Protein AF-A0A6P1R8U4-F1 (afdb_monomer_lite)

Foldseek 3Di:
DDDDDDDPDPVPDDPVRVVVVVVVVVVVVVVVVVVVVVVVVVVVVVVLVDQQALVNAPQFHALQSVCCRPVNPPCSVVSVVCVVVVVVVPQFDQDPVSRGGGSVSNVVSVCQVVCVPVDVPDDDPDPDDDPDDPDDDDDDDDDDDDD

Secondary structure (DSSP, 8-state):
---------GGGS-HHHHHHHHHHHHHHHHHHHHHHHHHHHHHHHGGGTS---TTSS-SEE-HHHHHHHHH-TT-HHHHHHHHHHHHHTTPPPPPTTTSSEEHHHHHHHHHHHTT-S-------------TT-----PPP-PPPP--

Radius of gyration: 35.76 Å; chains: 1; bounding box: 57×84×120 Å

Structure (mmCIF, N/CA/C/O backbone):
data_AF-A0A6P1R8U4-F1
#
_entry.id   AF-A0A6P1R8U4-F1
#
loop_
_atom_site.group_PDB
_atom_site.id
_atom_site.type_symbol
_atom_site.label_atom_id
_atom_site.label_alt_id
_atom_site.label_comp_id
_atom_site.label_asym_id
_atom_site.label_entity_id
_atom_site.label_seq_id
_atom_site.pdbx_PDB_ins_code
_atom_site.Cartn_x
_atom_site.Cartn_y
_atom_site.Cartn_z
_atom_site.occupancy
_atom_site.B_iso_or_equiv
_atom_site.auth_seq_id
_atom_site.auth_comp_id
_atom_site.auth_asym_id
_atom_site.auth_atom_id
_atom_site.pdbx_PDB_model_num
ATOM 1 N N . MET A 1 1 ? 11.256 -58.533 -46.962 1.00 44.84 1 MET A N 1
ATOM 2 C CA . MET A 1 1 ? 12.645 -58.295 -46.517 1.00 44.84 1 MET A CA 1
ATOM 3 C C . MET A 1 1 ? 12.842 -56.790 -46.475 1.00 44.84 1 MET A C 1
ATOM 5 O O . MET A 1 1 ? 12.799 -56.164 -47.521 1.00 44.84 1 MET A O 1
ATOM 9 N N . ILE A 1 2 ? 12.877 -56.201 -45.279 1.00 42.97 2 ILE A N 1
ATOM 10 C CA . ILE A 1 2 ? 12.911 -54.744 -45.089 1.00 42.97 2 ILE A CA 1
ATOM 11 C C . ILE A 1 2 ? 14.386 -54.355 -44.968 1.00 42.97 2 ILE A C 1
ATOM 13 O O . ILE A 1 2 ? 15.032 -54.701 -43.979 1.00 42.97 2 ILE A O 1
ATOM 17 N N . SER A 1 3 ? 14.931 -53.711 -45.997 1.00 45.19 3 SER A N 1
ATOM 18 C CA . SER A 1 3 ? 16.323 -53.258 -46.034 1.00 45.19 3 SER A CA 1
ATOM 19 C C . SER A 1 3 ? 16.519 -52.134 -45.021 1.00 45.19 3 SER A C 1
ATOM 21 O O . SER A 1 3 ? 16.057 -51.012 -45.215 1.00 45.19 3 SER A O 1
ATOM 23 N N . LYS A 1 4 ? 17.175 -52.452 -43.906 1.00 49.31 4 LYS A N 1
ATOM 24 C CA . LYS A 1 4 ? 17.553 -51.494 -42.869 1.00 49.31 4 LYS A CA 1
ATOM 25 C C . LYS A 1 4 ? 18.735 -50.679 -43.400 1.00 49.31 4 LYS A C 1
ATOM 27 O O . LYS A 1 4 ? 19.813 -51.230 -43.597 1.00 49.31 4 LYS A O 1
ATOM 32 N N . THR A 1 5 ? 18.524 -49.397 -43.685 1.00 55.75 5 THR A N 1
ATOM 33 C CA . THR A 1 5 ? 19.600 -48.454 -44.027 1.00 55.75 5 THR A CA 1
ATOM 34 C C . THR A 1 5 ? 20.641 -48.436 -42.901 1.00 55.75 5 THR A C 1
ATOM 36 O O . THR A 1 5 ? 20.240 -48.304 -41.738 1.00 55.75 5 THR A O 1
ATOM 39 N N . PRO A 1 6 ? 21.946 -48.588 -43.193 1.00 50.97 6 PRO A N 1
ATOM 40 C CA . PRO A 1 6 ? 22.973 -48.539 -42.163 1.00 50.97 6 PRO A CA 1
ATOM 41 C C . PRO A 1 6 ? 23.067 -47.116 -41.607 1.00 50.97 6 PRO A C 1
ATOM 43 O O . PRO A 1 6 ? 23.072 -46.140 -42.354 1.00 50.97 6 PRO A O 1
ATOM 46 N N . ALA A 1 7 ? 23.096 -47.011 -40.280 1.00 55.97 7 ALA A N 1
ATOM 47 C CA . ALA A 1 7 ? 23.328 -45.757 -39.587 1.00 55.97 7 ALA A CA 1
ATOM 48 C C . ALA A 1 7 ? 24.733 -45.252 -39.943 1.00 55.97 7 ALA A C 1
ATOM 50 O O . ALA A 1 7 ? 25.722 -45.904 -39.616 1.00 55.97 7 ALA A O 1
ATOM 51 N N . THR A 1 8 ? 24.794 -44.119 -40.642 1.00 59.16 8 THR A N 1
ATOM 52 C CA . THR A 1 8 ? 26.021 -43.369 -40.919 1.00 59.16 8 THR A CA 1
ATOM 53 C C . THR A 1 8 ? 26.749 -43.078 -39.608 1.00 59.16 8 THR A C 1
ATOM 55 O O . THR A 1 8 ? 26.204 -42.413 -38.724 1.00 59.16 8 THR A O 1
ATOM 58 N N . ASP A 1 9 ? 27.964 -43.610 -39.498 1.00 56.28 9 ASP A N 1
ATOM 59 C CA . ASP A 1 9 ? 28.903 -43.392 -38.401 1.00 56.28 9 ASP A CA 1
ATOM 60 C C . ASP A 1 9 ? 29.174 -41.878 -38.237 1.00 56.28 9 ASP A C 1
ATOM 62 O O . ASP A 1 9 ? 29.487 -41.208 -39.227 1.00 56.28 9 ASP A O 1
ATOM 66 N N . PRO A 1 10 ? 29.018 -41.281 -37.037 1.00 56.16 10 PRO A N 1
ATOM 67 C CA . PRO A 1 10 ? 29.222 -39.844 -36.824 1.00 56.16 10 PRO A CA 1
ATOM 68 C C . PRO A 1 10 ? 30.640 -39.339 -37.145 1.00 56.16 10 PRO A C 1
ATOM 70 O O . PRO A 1 10 ? 30.822 -38.123 -37.234 1.00 56.16 10 PRO A O 1
ATOM 73 N N . SER A 1 11 ? 31.619 -40.230 -37.332 1.00 55.91 11 SER A N 1
ATOM 74 C CA . SER A 1 11 ? 33.016 -39.885 -37.626 1.00 55.91 11 SER A CA 1
ATOM 75 C C . SER A 1 11 ? 33.339 -39.597 -39.100 1.00 55.91 11 SER A C 1
ATOM 77 O O . SER A 1 11 ? 34.429 -39.095 -39.359 1.00 55.91 11 SER A O 1
ATOM 79 N N . ASP A 1 12 ? 32.417 -39.833 -40.042 1.00 56.44 12 ASP A N 1
ATOM 80 C CA . ASP A 1 12 ? 32.642 -39.606 -41.489 1.00 56.44 12 ASP A CA 1
ATOM 81 C C . ASP A 1 12 ? 31.970 -38.320 -42.021 1.00 56.44 12 ASP A C 1
ATOM 83 O O . ASP A 1 12 ? 31.876 -38.076 -43.223 1.00 56.44 12 ASP A O 1
ATOM 87 N N . ARG A 1 13 ? 31.456 -37.468 -41.119 1.00 59.56 13 ARG A N 1
ATOM 88 C CA . ARG A 1 13 ? 30.875 -36.170 -41.497 1.00 59.56 13 ARG A CA 1
ATOM 89 C C . ARG A 1 13 ? 31.980 -35.185 -41.839 1.00 59.56 13 ARG A C 1
ATOM 91 O O . ARG A 1 13 ? 32.833 -34.907 -40.996 1.00 59.56 13 ARG A O 1
ATOM 98 N N . SER A 1 14 ? 31.912 -34.624 -43.044 1.00 66.50 14 SER A N 1
ATOM 99 C CA . SER A 1 14 ? 32.821 -33.574 -43.507 1.00 66.50 14 SER A CA 1
ATOM 100 C C . SER A 1 14 ? 32.886 -32.428 -42.480 1.00 66.50 14 SER A C 1
ATOM 102 O O . SER A 1 14 ? 31.852 -32.096 -41.886 1.00 66.50 14 SER A O 1
ATOM 104 N N . PRO A 1 15 ? 34.053 -31.789 -42.263 1.00 63.66 15 PRO A N 1
ATOM 105 C CA . PRO A 1 15 ? 34.196 -30.669 -41.327 1.00 63.66 15 PRO A CA 1
A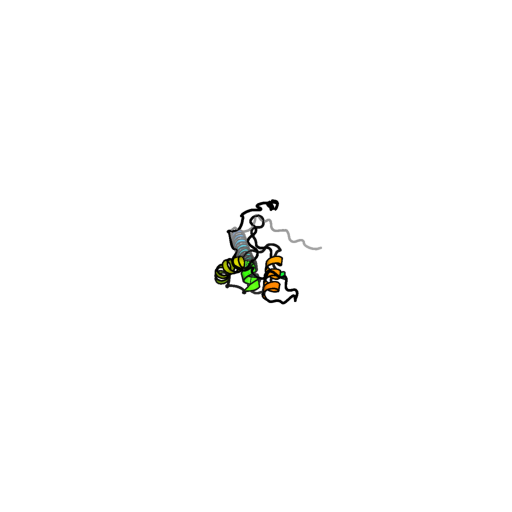TOM 106 C C . PRO A 1 15 ? 33.147 -29.568 -41.540 1.00 63.66 15 PRO A C 1
ATOM 108 O O . PRO A 1 15 ? 32.660 -28.977 -40.578 1.00 63.66 15 PRO A O 1
ATOM 111 N N . GLU A 1 16 ? 32.731 -29.357 -42.793 1.00 65.56 16 GLU A N 1
ATOM 112 C CA . GLU A 1 16 ? 31.682 -28.401 -43.159 1.00 65.56 16 GLU A CA 1
ATOM 113 C C . GLU A 1 16 ? 30.297 -28.776 -42.605 1.00 65.56 16 GLU A C 1
ATOM 115 O O . GLU A 1 16 ? 29.536 -27.899 -42.195 1.00 65.56 16 GLU A O 1
ATOM 120 N N . GLU A 1 17 ? 29.964 -30.066 -42.533 1.00 65.19 17 GLU A N 1
ATOM 121 C CA . GLU A 1 17 ? 28.681 -30.536 -41.998 1.00 65.19 17 GLU A CA 1
ATOM 122 C C . GLU A 1 17 ? 28.638 -30.454 -40.469 1.00 65.19 17 GLU A C 1
ATOM 124 O O . GLU A 1 17 ? 27.597 -30.127 -39.891 1.00 65.19 17 GLU A O 1
ATOM 129 N N . GLN A 1 18 ? 29.770 -30.697 -39.802 1.00 61.59 18 GLN A N 1
ATOM 130 C CA . GLN A 1 18 ? 29.898 -30.511 -38.352 1.00 61.59 18 GLN A CA 1
ATOM 131 C C . GLN A 1 18 ? 29.810 -29.027 -37.981 1.00 61.59 18 GLN A C 1
ATOM 133 O O . GLN A 1 18 ? 29.099 -28.665 -37.040 1.00 61.59 18 GLN A O 1
ATOM 138 N N . GLU A 1 19 ? 30.447 -28.153 -38.765 1.00 70.44 19 GLU A N 1
ATOM 139 C CA . GLU A 1 19 ? 30.367 -26.706 -38.576 1.00 70.44 19 GLU A CA 1
ATOM 140 C C . GLU A 1 19 ? 28.953 -26.164 -38.857 1.00 70.44 19 GLU A C 1
ATOM 142 O O . GLU A 1 19 ? 28.461 -25.296 -38.128 1.00 70.44 19 GLU A O 1
ATOM 147 N N . ALA A 1 20 ? 28.256 -26.698 -39.866 1.00 72.31 20 ALA A N 1
ATOM 148 C CA . ALA A 1 20 ? 26.863 -26.353 -40.150 1.00 72.31 20 ALA A CA 1
ATOM 149 C C . ALA A 1 20 ? 25.915 -26.778 -39.015 1.00 72.31 20 ALA A C 1
ATOM 151 O O . ALA A 1 20 ? 25.021 -26.012 -38.634 1.00 72.31 20 ALA A O 1
ATOM 152 N N . LEU A 1 21 ? 26.130 -27.961 -38.431 1.00 69.06 21 LEU A N 1
ATOM 153 C CA . LEU A 1 21 ? 25.341 -28.451 -37.302 1.00 69.06 21 LEU A CA 1
ATOM 154 C C . LEU A 1 21 ? 25.565 -27.591 -36.049 1.00 69.06 21 LEU A C 1
ATOM 156 O O . LEU A 1 21 ? 24.601 -27.185 -35.400 1.00 69.06 21 LEU A O 1
ATOM 160 N N . ASP A 1 22 ? 26.817 -27.248 -35.750 1.00 69.44 22 ASP A N 1
ATOM 161 C CA . ASP A 1 22 ? 27.176 -26.426 -34.592 1.00 69.44 22 ASP A CA 1
ATOM 162 C C . ASP A 1 22 ? 26.648 -24.982 -34.718 1.00 69.44 22 ASP A C 1
ATOM 164 O O . ASP A 1 22 ? 26.109 -24.410 -33.763 1.00 69.44 22 ASP A O 1
ATOM 168 N N . LYS A 1 23 ? 26.686 -24.410 -35.931 1.00 72.25 23 LYS A N 1
ATOM 169 C CA . LYS A 1 23 ? 26.039 -23.121 -36.243 1.00 72.25 23 LYS A CA 1
ATOM 170 C C . LYS A 1 23 ? 24.518 -23.194 -36.097 1.00 72.25 23 LYS A C 1
ATOM 172 O O . LYS A 1 23 ? 23.911 -22.261 -35.566 1.00 72.25 23 LYS A O 1
ATOM 177 N N . SER A 1 24 ? 23.894 -24.292 -36.526 1.00 72.62 24 SER A N 1
ATOM 178 C CA . SER A 1 24 ? 22.450 -24.507 -36.379 1.00 72.62 24 SER A CA 1
ATOM 179 C C . SER A 1 24 ? 22.035 -24.612 -34.907 1.00 72.62 24 SER A C 1
ATOM 181 O O . SER A 1 24 ? 21.064 -23.970 -34.503 1.00 72.62 24 SER A O 1
ATOM 183 N N . ILE A 1 25 ? 22.802 -25.341 -34.087 1.00 72.31 25 ILE A N 1
ATOM 184 C CA . ILE A 1 25 ? 22.574 -25.470 -32.638 1.00 72.31 25 ILE A CA 1
ATOM 185 C C . ILE A 1 25 ? 22.749 -24.117 -31.933 1.00 72.31 25 ILE A C 1
ATOM 187 O O . ILE A 1 25 ? 21.923 -23.738 -31.098 1.00 72.31 25 ILE A O 1
ATOM 191 N N . ARG A 1 26 ? 23.774 -23.330 -32.287 1.00 69.88 26 ARG A N 1
ATOM 192 C CA . ARG A 1 26 ? 23.949 -21.974 -31.735 1.00 69.88 26 ARG A CA 1
ATOM 193 C C . ARG A 1 26 ? 22.791 -21.044 -32.102 1.00 69.88 26 ARG A C 1
ATOM 195 O O . ARG A 1 26 ? 22.288 -20.319 -31.239 1.00 69.88 26 ARG A O 1
ATOM 202 N N . ASN A 1 27 ? 22.316 -21.098 -33.345 1.00 70.75 27 ASN A N 1
ATOM 203 C CA . ASN A 1 27 ? 21.195 -20.276 -33.805 1.00 70.75 27 ASN A CA 1
ATOM 204 C C . ASN A 1 27 ? 19.852 -20.682 -33.178 1.00 70.75 27 ASN A C 1
ATOM 206 O O . ASN A 1 27 ? 19.060 -19.798 -32.832 1.00 70.75 27 ASN A O 1
ATOM 210 N N . SER A 1 28 ? 19.587 -21.982 -33.001 1.00 64.56 28 SER A N 1
ATOM 211 C CA . SER A 1 28 ? 18.377 -22.451 -32.314 1.00 64.56 28 SER A CA 1
ATOM 212 C C . SER A 1 28 ? 18.396 -22.038 -30.844 1.00 64.56 28 SER A C 1
ATOM 214 O O . SER A 1 28 ? 17.437 -21.425 -30.381 1.00 64.56 28 SER A O 1
ATOM 216 N N . THR A 1 29 ? 19.521 -22.230 -30.151 1.00 69.00 29 THR A N 1
ATOM 217 C CA . THR A 1 29 ? 19.672 -21.879 -28.729 1.00 69.00 29 THR A CA 1
ATOM 218 C C . THR A 1 29 ? 19.528 -20.374 -28.489 1.00 69.00 29 THR A C 1
ATOM 220 O O . THR A 1 29 ? 18.878 -19.961 -27.531 1.00 69.00 29 THR A O 1
ATOM 223 N N . SER A 1 30 ? 20.063 -19.530 -29.380 1.00 65.81 30 SER A N 1
ATOM 224 C CA . SER A 1 30 ? 19.928 -18.068 -29.280 1.00 65.81 30 SER A CA 1
ATOM 225 C C . SER A 1 30 ? 18.481 -17.597 -29.494 1.00 65.81 30 SER A C 1
ATOM 227 O O . SER A 1 30 ? 17.991 -16.734 -28.758 1.00 65.81 30 SER A O 1
ATOM 229 N N . ARG A 1 31 ? 17.752 -18.203 -30.446 1.00 65.69 31 ARG A N 1
ATOM 230 C CA . ARG A 1 31 ? 16.316 -17.936 -30.658 1.00 65.69 31 ARG A CA 1
ATOM 231 C C . ARG A 1 31 ? 15.461 -18.427 -29.489 1.00 65.69 31 ARG A C 1
ATOM 233 O O . ARG A 1 31 ? 14.561 -17.702 -29.064 1.00 65.69 31 ARG A O 1
ATOM 240 N N . GLU A 1 32 ? 15.758 -19.608 -28.953 1.00 68.44 32 GLU A N 1
ATOM 241 C CA . GLU A 1 32 ? 15.093 -20.194 -27.783 1.00 68.44 32 GLU A CA 1
ATOM 242 C C . GLU A 1 32 ? 15.297 -19.310 -26.544 1.00 68.44 32 GLU A C 1
ATOM 244 O O . GLU A 1 32 ? 14.327 -18.894 -25.910 1.00 68.44 32 GLU A O 1
ATOM 249 N N . GLN A 1 33 ? 16.545 -18.916 -26.257 1.00 65.25 33 GLN A N 1
ATOM 250 C CA . GLN A 1 33 ? 16.879 -18.006 -25.158 1.00 65.25 33 GLN A CA 1
ATOM 251 C C . GLN A 1 33 ? 16.223 -16.634 -25.331 1.00 65.25 33 GLN A C 1
ATOM 253 O O . GLN A 1 33 ? 15.703 -16.077 -24.366 1.00 65.25 33 GLN A O 1
ATOM 258 N N . ALA A 1 34 ? 16.196 -16.071 -26.543 1.00 64.62 34 ALA A N 1
ATOM 259 C CA . ALA A 1 34 ? 15.508 -14.806 -26.797 1.00 64.62 34 ALA A CA 1
ATOM 260 C C . ALA A 1 34 ? 13.990 -14.920 -26.567 1.00 64.62 34 ALA A C 1
ATOM 262 O O . ALA A 1 34 ? 13.384 -14.007 -26.001 1.00 64.62 34 ALA A O 1
ATOM 263 N N . LYS A 1 35 ? 13.376 -16.046 -26.952 1.00 68.06 35 LYS A N 1
ATOM 264 C CA . LYS A 1 35 ? 11.952 -16.328 -26.720 1.00 68.06 35 LYS A CA 1
ATOM 265 C C . LYS A 1 35 ? 11.651 -16.504 -25.228 1.00 68.06 35 LYS A C 1
ATOM 267 O O . LYS A 1 35 ? 10.706 -15.896 -24.733 1.00 68.06 35 LYS A O 1
ATOM 272 N N . GLN A 1 36 ? 12.497 -17.233 -24.500 1.00 61.97 36 GLN A N 1
ATOM 273 C CA . GLN A 1 36 ? 12.404 -17.382 -23.043 1.00 61.97 36 GLN A CA 1
ATOM 274 C C . GLN A 1 36 ? 12.565 -16.037 -22.315 1.00 61.97 36 GLN A C 1
ATOM 276 O O . GLN A 1 36 ? 11.796 -15.731 -21.408 1.00 61.97 36 GLN A O 1
ATOM 281 N N . ARG A 1 37 ? 13.489 -15.170 -22.757 1.00 61.41 37 ARG A N 1
ATOM 282 C CA . ARG A 1 37 ? 13.653 -13.812 -22.201 1.00 61.41 37 ARG A CA 1
ATOM 283 C C . ARG A 1 37 ? 12.429 -12.922 -22.426 1.00 61.41 37 ARG A C 1
ATOM 285 O O . ARG A 1 37 ? 12.112 -12.119 -21.554 1.00 61.41 37 ARG A O 1
ATOM 292 N N . ARG A 1 38 ? 11.738 -13.059 -23.563 1.00 60.03 38 ARG A N 1
ATOM 293 C CA . ARG A 1 38 ? 10.483 -12.332 -23.831 1.00 60.03 38 ARG A CA 1
ATOM 294 C C . ARG A 1 38 ? 9.342 -12.820 -22.937 1.00 60.03 38 ARG A C 1
ATOM 296 O O . ARG A 1 38 ? 8.681 -11.994 -22.322 1.00 60.03 38 ARG A O 1
ATOM 303 N N . LEU A 1 39 ? 9.193 -14.136 -22.776 1.00 59.78 39 LEU A N 1
ATOM 304 C CA . LEU A 1 39 ? 8.179 -14.737 -21.898 1.00 59.78 39 LEU A CA 1
ATOM 305 C C . LEU A 1 39 ? 8.378 -14.357 -20.417 1.00 59.78 39 LEU A C 1
ATOM 307 O O . LEU A 1 39 ? 7.416 -14.043 -19.717 1.00 59.78 39 LEU A O 1
ATOM 311 N N . ASN A 1 40 ? 9.629 -14.309 -19.953 1.00 58.69 40 ASN A N 1
ATOM 312 C CA . ASN A 1 40 ? 9.951 -13.926 -18.574 1.00 58.69 40 ASN A CA 1
ATOM 313 C C . ASN A 1 40 ? 9.848 -12.404 -18.337 1.00 58.69 40 ASN A C 1
ATOM 315 O O . ASN A 1 40 ? 9.647 -11.964 -17.208 1.00 58.69 40 ASN A O 1
ATOM 319 N N . GLY A 1 41 ? 9.985 -11.587 -19.388 1.00 55.16 41 GLY A N 1
ATOM 320 C CA . GLY A 1 41 ? 9.810 -10.132 -19.321 1.00 55.16 41 GLY A CA 1
ATOM 321 C C . GLY A 1 41 ? 8.342 -9.691 -19.283 1.00 55.16 41 GLY A C 1
ATOM 322 O O . GLY A 1 41 ? 8.032 -8.655 -18.689 1.00 55.16 41 GLY A O 1
ATOM 323 N N . ASP A 1 42 ? 7.438 -10.485 -19.863 1.00 52.06 42 ASP A N 1
ATOM 324 C CA . ASP A 1 42 ? 5.997 -10.207 -19.857 1.00 52.06 42 ASP A CA 1
ATOM 325 C C . ASP A 1 42 ? 5.354 -10.452 -18.491 1.00 52.06 42 ASP A C 1
ATOM 327 O O . ASP A 1 42 ? 4.426 -9.747 -18.122 1.00 52.06 42 ASP A O 1
ATOM 331 N N . THR A 1 43 ? 5.881 -11.353 -17.663 1.00 56.03 43 THR A N 1
ATOM 332 C CA . THR A 1 43 ? 5.246 -11.714 -16.381 1.00 56.03 43 THR A CA 1
ATOM 333 C C . THR A 1 43 ? 5.220 -10.577 -15.354 1.00 56.03 43 THR A C 1
ATOM 335 O O . THR A 1 43 ? 4.385 -10.598 -14.451 1.00 56.03 43 THR A O 1
ATOM 338 N N . ILE A 1 44 ? 6.104 -9.581 -15.478 1.00 53.53 44 ILE A N 1
ATOM 339 C CA . ILE A 1 44 ? 6.093 -8.377 -14.631 1.00 53.53 44 ILE A CA 1
ATOM 340 C C . ILE A 1 44 ? 5.227 -7.276 -15.259 1.00 53.53 44 ILE A C 1
ATOM 342 O O . ILE A 1 44 ? 4.477 -6.615 -14.548 1.00 53.53 44 ILE A O 1
ATOM 346 N N . LYS A 1 45 ? 5.264 -7.101 -16.589 1.00 53.56 45 LYS A N 1
ATOM 347 C CA . LYS A 1 45 ? 4.463 -6.079 -17.288 1.00 53.56 45 LYS A CA 1
ATOM 348 C C . LYS A 1 45 ? 2.975 -6.428 -17.378 1.00 53.56 45 LYS A C 1
ATOM 350 O O . LYS A 1 45 ? 2.148 -5.537 -17.203 1.00 53.56 45 LYS A O 1
ATOM 355 N N . ASP A 1 46 ? 2.619 -7.695 -17.579 1.00 53.47 46 ASP A N 1
ATOM 356 C CA . ASP A 1 46 ? 1.217 -8.133 -17.654 1.00 53.47 46 ASP A CA 1
ATOM 357 C C . ASP A 1 46 ? 0.521 -8.116 -16.285 1.00 53.47 46 ASP A C 1
ATOM 359 O O . ASP A 1 46 ? -0.691 -7.904 -16.220 1.00 53.47 46 ASP A O 1
ATOM 363 N N . ARG A 1 47 ? 1.268 -8.226 -15.172 1.00 55.00 47 ARG A N 1
ATOM 364 C CA . ARG A 1 47 ? 0.712 -7.993 -13.823 1.00 55.00 47 ARG A CA 1
ATOM 365 C C . ARG A 1 47 ? 0.170 -6.578 -13.649 1.00 55.00 47 ARG A C 1
ATOM 367 O O . ARG A 1 47 ? -0.796 -6.403 -12.926 1.00 55.00 47 ARG A O 1
ATOM 374 N N . HIS A 1 48 ? 0.749 -5.589 -14.329 1.00 53.66 48 HIS A N 1
ATOM 375 C CA . HIS A 1 48 ? 0.243 -4.213 -14.319 1.00 53.66 48 HIS A CA 1
ATOM 376 C C . HIS A 1 48 ? -0.897 -3.976 -15.321 1.00 53.66 48 HIS A C 1
ATOM 378 O O . HIS A 1 48 ? -1.533 -2.924 -15.276 1.00 53.66 48 HIS A O 1
ATOM 384 N N . ARG A 1 49 ? -1.152 -4.923 -16.237 1.00 59.94 49 ARG A N 1
ATOM 385 C CA . ARG A 1 49 ? -2.229 -4.835 -17.235 1.00 59.94 49 ARG A CA 1
ATOM 386 C C . ARG A 1 49 ? -3.568 -5.330 -16.688 1.00 59.94 49 ARG A C 1
ATOM 388 O O . ARG A 1 49 ? -4.614 -4.859 -17.130 1.00 59.94 49 ARG A O 1
ATOM 395 N N . ARG A 1 50 ? -3.542 -6.248 -15.719 1.00 66.69 50 ARG A N 1
ATOM 396 C CA . ARG A 1 50 ? -4.706 -6.585 -14.890 1.00 66.69 50 ARG A CA 1
ATOM 397 C C . ARG A 1 50 ? -4.785 -5.612 -13.719 1.00 66.69 50 ARG A C 1
ATOM 399 O O . ARG A 1 50 ? -3.783 -5.346 -13.067 1.00 66.69 50 ARG A O 1
ATOM 406 N N . GLN A 1 51 ? -5.974 -5.072 -13.469 1.00 69.94 51 GLN A N 1
ATOM 407 C CA . GLN A 1 51 ? -6.236 -4.319 -12.247 1.00 69.94 51 GLN A CA 1
ATOM 408 C C . GLN A 1 51 ? -6.018 -5.269 -11.067 1.00 69.94 51 GLN A C 1
ATOM 410 O O . GLN A 1 51 ? -6.727 -6.263 -10.945 1.00 69.94 51 GLN A O 1
ATOM 415 N N . VAL A 1 52 ? -4.991 -5.006 -10.261 1.00 83.88 52 VAL A N 1
ATOM 416 C CA . VAL A 1 52 ? -4.736 -5.750 -9.026 1.00 83.88 52 VAL A CA 1
ATOM 417 C C . VAL A 1 52 ? -5.680 -5.179 -7.982 1.00 83.88 52 VAL A C 1
ATOM 419 O O . VAL A 1 52 ? -5.657 -3.973 -7.755 1.00 83.88 52 VAL A O 1
ATOM 422 N N . THR A 1 53 ? -6.530 -6.000 -7.377 1.00 88.75 53 THR A N 1
ATOM 423 C CA . THR A 1 53 ? -7.370 -5.542 -6.264 1.00 88.75 53 THR A CA 1
ATOM 424 C C . THR A 1 53 ? -6.658 -5.782 -4.935 1.00 88.75 53 THR A C 1
ATOM 426 O O . THR A 1 53 ? -5.714 -6.567 -4.856 1.00 88.75 53 THR A O 1
ATOM 429 N N . LEU A 1 54 ? -7.111 -5.132 -3.858 1.00 88.62 54 LEU A N 1
ATOM 430 C CA . LEU A 1 54 ? -6.599 -5.410 -2.507 1.00 88.62 54 LEU A CA 1
ATOM 431 C C . LEU A 1 54 ? -6.789 -6.880 -2.088 1.00 88.62 54 LEU A C 1
ATOM 433 O O . LEU A 1 54 ? -6.086 -7.349 -1.199 1.00 88.62 54 LEU A O 1
ATOM 437 N N . GLU A 1 55 ? -7.742 -7.587 -2.693 1.00 88.50 55 GLU A N 1
ATOM 438 C CA . GLU A 1 55 ? -8.076 -8.984 -2.383 1.00 88.50 55 GLU A CA 1
ATOM 439 C C . GLU A 1 55 ? -7.077 -9.962 -3.011 1.00 88.50 55 GLU A C 1
ATOM 441 O O . GLU A 1 55 ? -6.834 -11.037 -2.468 1.00 88.50 55 GLU A O 1
ATOM 446 N N . ASP A 1 56 ? -6.457 -9.553 -4.121 1.00 90.00 56 ASP A N 1
ATOM 447 C CA . ASP A 1 56 ? -5.436 -10.322 -4.836 1.00 90.00 56 ASP A CA 1
ATOM 448 C C . ASP A 1 56 ? -4.041 -10.184 -4.202 1.00 90.00 56 ASP A C 1
ATOM 450 O O . ASP A 1 56 ? -3.094 -10.871 -4.595 1.00 90.00 56 ASP A O 1
ATOM 454 N N . LEU A 1 57 ? -3.886 -9.264 -3.246 1.00 91.25 57 LEU A N 1
ATOM 455 C CA . LEU A 1 57 ? -2.616 -9.006 -2.585 1.00 91.25 57 LEU A CA 1
ATOM 456 C C . LEU A 1 57 ? -2.303 -10.059 -1.511 1.00 91.25 57 LEU A C 1
ATOM 458 O O . LEU A 1 57 ? -3.202 -10.579 -0.847 1.00 91.25 57 LEU A O 1
ATOM 462 N N . PRO A 1 58 ? -1.009 -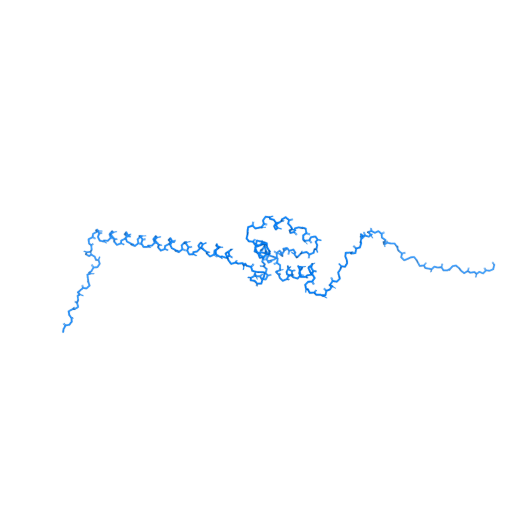10.336 -1.264 1.00 93.06 58 PRO A N 1
ATOM 463 C CA . PRO A 1 58 ? -0.608 -11.148 -0.125 1.00 93.06 58 PRO A CA 1
ATOM 464 C C . PRO A 1 58 ? -1.036 -10.497 1.199 1.00 93.06 58 PRO A C 1
ATOM 466 O O . PRO A 1 58 ? -1.262 -9.287 1.292 1.00 93.06 58 PRO A O 1
ATOM 469 N N . LEU A 1 59 ? -1.083 -11.309 2.260 1.00 94.06 59 LEU A N 1
ATOM 470 C CA . LEU A 1 59 ? -1.477 -10.866 3.602 1.00 94.06 59 LEU A CA 1
ATOM 471 C C . LEU A 1 59 ? -0.636 -9.679 4.104 1.00 94.06 59 LEU A C 1
ATOM 473 O O . LEU A 1 59 ? -1.163 -8.760 4.731 1.00 94.06 59 LEU A O 1
ATOM 477 N N . PHE A 1 60 ? 0.659 -9.703 3.787 1.00 94.44 60 PHE A N 1
ATOM 478 C CA . PHE A 1 60 ? 1.578 -8.586 3.953 1.00 94.44 60 PHE A CA 1
ATOM 479 C C . PHE A 1 60 ? 2.050 -8.149 2.575 1.00 94.44 60 PHE A C 1
ATOM 481 O O . PHE A 1 60 ? 2.802 -8.869 1.917 1.00 94.44 60 PHE A O 1
ATOM 488 N N . ALA A 1 61 ? 1.586 -6.984 2.139 1.00 93.56 61 ALA A N 1
ATOM 489 C CA . ALA A 1 61 ? 1.910 -6.442 0.830 1.00 93.56 61 ALA A CA 1
ATOM 490 C C . ALA A 1 61 ? 2.893 -5.274 0.941 1.00 93.56 61 ALA A C 1
ATOM 492 O O . ALA A 1 61 ? 2.920 -4.537 1.936 1.00 93.56 61 ALA A O 1
ATOM 493 N N . SER A 1 62 ? 3.716 -5.110 -0.097 1.00 92.38 62 SER A N 1
ATOM 494 C CA . SER A 1 62 ? 4.631 -3.976 -0.188 1.00 92.38 62 SER A CA 1
ATOM 495 C C . SER A 1 62 ? 3.856 -2.678 -0.433 1.00 92.38 62 SER A C 1
ATOM 497 O O . SER A 1 62 ? 2.740 -2.685 -0.956 1.00 92.38 62 SER A O 1
ATOM 499 N N . GLU A 1 63 ? 4.455 -1.532 -0.099 1.00 91.50 63 GLU A N 1
ATOM 500 C CA . GLU A 1 63 ? 3.821 -0.235 -0.375 1.00 91.50 63 GLU A CA 1
ATOM 501 C C . GLU A 1 63 ? 3.579 -0.010 -1.869 1.00 91.50 63 GLU A C 1
ATOM 503 O O . GLU A 1 63 ? 2.624 0.667 -2.245 1.00 91.50 63 GLU A O 1
ATOM 508 N N . MET A 1 64 ? 4.430 -0.590 -2.717 1.00 90.94 64 MET A N 1
ATOM 509 C CA . MET A 1 64 ? 4.267 -0.524 -4.161 1.00 90.94 64 MET A CA 1
ATOM 510 C C . MET A 1 64 ? 3.013 -1.282 -4.593 1.00 90.94 64 MET A C 1
ATOM 512 O O . MET A 1 64 ? 2.178 -0.707 -5.288 1.00 90.94 64 MET A O 1
ATOM 516 N N . ASP A 1 65 ? 2.828 -2.514 -4.124 1.00 91.69 65 ASP A N 1
ATOM 517 C CA . ASP A 1 65 ? 1.670 -3.331 -4.501 1.00 91.69 65 ASP A CA 1
ATOM 518 C C . ASP A 1 65 ? 0.357 -2.732 -3.979 1.00 91.69 65 ASP A C 1
ATOM 520 O O . ASP A 1 65 ? -0.628 -2.653 -4.712 1.00 91.69 65 ASP A O 1
ATOM 524 N N . ILE A 1 66 ? 0.365 -2.212 -2.747 1.00 92.25 66 ILE A N 1
ATOM 525 C CA . ILE A 1 66 ? -0.788 -1.509 -2.166 1.00 92.25 66 ILE A CA 1
ATOM 526 C C . ILE A 1 66 ? -1.117 -0.245 -2.966 1.00 92.25 66 ILE A C 1
ATOM 528 O O . ILE A 1 66 ? -2.288 0.017 -3.238 1.00 92.25 66 ILE A O 1
ATOM 532 N N . SER A 1 67 ? -0.104 0.522 -3.387 1.00 92.69 67 SER A N 1
ATOM 533 C CA . SER A 1 67 ? -0.324 1.718 -4.210 1.00 92.69 67 SER A CA 1
ATOM 534 C C . SER A 1 67 ? -0.957 1.379 -5.556 1.00 92.69 67 SER A C 1
ATOM 536 O O . SER A 1 67 ? -1.864 2.080 -5.999 1.00 92.69 67 SER A O 1
ATOM 538 N N . VAL A 1 68 ? -0.527 0.276 -6.176 1.00 91.81 68 VAL A N 1
ATOM 539 C CA . VAL A 1 68 ? -1.088 -0.201 -7.442 1.00 91.81 68 VAL A CA 1
ATOM 540 C C . VAL A 1 68 ? -2.531 -0.646 -7.242 1.00 91.81 68 VAL A C 1
ATOM 542 O O . VAL A 1 68 ? -3.373 -0.322 -8.075 1.00 91.81 68 VAL A O 1
ATOM 545 N N . ALA A 1 69 ? -2.830 -1.327 -6.136 1.00 91.50 69 ALA A N 1
ATOM 546 C CA . ALA A 1 69 ? -4.174 -1.814 -5.861 1.00 91.50 69 ALA A CA 1
ATOM 547 C C . ALA A 1 69 ? -5.181 -0.708 -5.510 1.00 91.50 69 ALA A C 1
ATOM 549 O O . ALA A 1 69 ? -6.356 -0.816 -5.849 1.00 91.50 69 ALA A O 1
ATOM 550 N N . LEU A 1 70 ? -4.736 0.359 -4.840 1.00 90.69 70 LEU A N 1
ATOM 551 C CA . LEU A 1 70 ? -5.604 1.467 -4.422 1.00 90.69 70 LEU A CA 1
ATOM 552 C C . LEU A 1 70 ? -5.722 2.576 -5.469 1.00 90.69 70 LEU A C 1
ATOM 554 O O . LEU A 1 70 ? -6.811 3.085 -5.714 1.00 90.69 70 LEU A O 1
ATOM 558 N N . MET A 1 71 ? -4.595 2.991 -6.047 1.00 89.81 71 MET A N 1
ATOM 559 C CA . MET A 1 71 ? -4.510 4.170 -6.918 1.00 89.81 71 MET A CA 1
ATOM 560 C C . MET A 1 71 ? -4.273 3.810 -8.387 1.00 89.81 71 MET A C 1
ATOM 562 O O . MET A 1 71 ? -4.326 4.683 -9.255 1.00 89.81 71 MET A O 1
ATOM 566 N N . GLY A 1 72 ? -3.993 2.540 -8.679 1.00 87.69 72 GLY A N 1
ATOM 567 C CA . GLY A 1 72 ? -3.599 2.083 -10.002 1.00 87.69 72 GLY A CA 1
ATOM 568 C C . GLY A 1 72 ? -2.090 2.192 -10.270 1.00 87.69 72 GLY A C 1
ATOM 569 O O . GLY A 1 72 ? -1.315 2.755 -9.486 1.00 87.69 72 GLY A O 1
ATOM 570 N N . PRO A 1 73 ? -1.633 1.632 -11.401 1.00 86.38 73 PRO A N 1
ATOM 571 C CA . PRO A 1 73 ? -0.221 1.611 -11.758 1.00 86.38 73 PRO A CA 1
ATOM 572 C C . PRO A 1 73 ? 0.339 3.023 -11.996 1.00 86.38 73 PRO A C 1
ATOM 574 O O . PRO A 1 73 ? -0.327 3.901 -12.539 1.00 86.38 73 PRO A O 1
ATOM 577 N N . GLY A 1 74 ? 1.602 3.238 -11.610 1.00 86.44 74 GLY A N 1
ATOM 578 C CA . GLY A 1 74 ? 2.327 4.496 -11.848 1.00 86.44 74 GLY A CA 1
ATOM 579 C C . GLY A 1 74 ? 2.086 5.609 -10.820 1.00 86.44 74 GLY A C 1
ATOM 580 O O . GLY A 1 74 ? 2.688 6.672 -10.936 1.00 86.44 74 GLY A O 1
ATOM 581 N N . ARG A 1 75 ? 1.265 5.370 -9.789 1.00 87.44 75 ARG A N 1
ATOM 582 C CA . ARG A 1 75 ? 0.925 6.354 -8.740 1.00 87.44 75 ARG A CA 1
ATOM 583 C C . ARG A 1 75 ? 1.692 6.175 -7.426 1.00 87.44 75 ARG A C 1
ATOM 585 O O . ARG A 1 75 ? 1.365 6.789 -6.417 1.00 87.44 75 ARG A O 1
ATOM 592 N N . TYR A 1 76 ? 2.756 5.374 -7.437 1.00 90.44 76 TYR A N 1
ATOM 593 C CA . TYR A 1 76 ? 3.533 5.064 -6.234 1.00 90.44 76 TYR A CA 1
ATOM 594 C C . TYR A 1 76 ? 4.171 6.297 -5.570 1.00 90.44 76 TYR A C 1
ATOM 596 O O . TYR A 1 76 ? 4.224 6.394 -4.346 1.00 90.44 76 TYR A O 1
ATOM 604 N N . THR A 1 77 ? 4.646 7.265 -6.354 1.00 92.62 77 THR A N 1
ATOM 605 C CA . THR A 1 77 ? 5.235 8.507 -5.823 1.00 92.62 77 THR A CA 1
ATOM 606 C C . THR A 1 77 ? 4.222 9.336 -5.040 1.00 92.62 77 THR A C 1
ATOM 608 O O . THR A 1 77 ? 4.546 9.863 -3.979 1.00 92.62 77 THR A O 1
ATOM 611 N N . GLU A 1 78 ? 2.991 9.403 -5.540 1.00 92.88 78 GLU A N 1
ATOM 612 C CA . GLU A 1 78 ? 1.871 10.086 -4.898 1.00 92.88 78 GLU A CA 1
ATOM 613 C C . GLU A 1 78 ? 1.468 9.364 -3.606 1.00 92.88 78 GLU A C 1
ATOM 615 O O . GLU A 1 78 ? 1.378 9.985 -2.545 1.00 92.88 78 GLU A O 1
ATOM 620 N N . TRP A 1 79 ? 1.366 8.032 -3.664 1.00 93.25 79 TRP A N 1
ATOM 621 C CA . TRP A 1 79 ? 1.111 7.186 -2.498 1.00 93.25 79 TRP A CA 1
ATOM 622 C C . TRP A 1 79 ? 2.113 7.436 -1.365 1.00 93.25 79 TRP A C 1
ATOM 624 O O . TRP A 1 79 ? 1.707 7.668 -0.227 1.00 93.25 79 TRP A O 1
ATOM 634 N N . ARG A 1 80 ? 3.419 7.496 -1.660 1.00 93.06 80 ARG A N 1
ATOM 635 C CA . ARG A 1 80 ? 4.454 7.770 -0.643 1.00 93.06 80 ARG A CA 1
ATOM 636 C C . ARG A 1 80 ? 4.292 9.121 0.057 1.00 93.06 80 ARG A C 1
ATOM 638 O O . ARG A 1 80 ? 4.695 9.241 1.210 1.00 93.06 80 ARG A O 1
ATOM 645 N N . GLY A 1 81 ? 3.729 10.125 -0.615 1.00 93.44 81 GLY A N 1
ATOM 646 C CA . GLY A 1 81 ? 3.427 11.422 -0.004 1.00 93.44 81 GLY A CA 1
ATOM 647 C C . GLY A 1 81 ? 2.186 11.384 0.894 1.00 93.44 81 GLY A C 1
ATOM 648 O O . GLY A 1 81 ? 2.137 12.064 1.918 1.00 93.44 81 GLY A O 1
ATOM 649 N N . ILE A 1 82 ? 1.201 10.560 0.535 1.00 92.38 82 ILE A N 1
ATOM 650 C CA . ILE A 1 82 ? -0.073 10.423 1.252 1.00 92.38 82 ILE A CA 1
ATOM 651 C C . ILE A 1 82 ? 0.074 9.536 2.497 1.00 92.38 82 ILE A C 1
ATOM 653 O O . ILE A 1 82 ? -0.513 9.829 3.540 1.00 92.38 82 ILE A O 1
ATOM 657 N N . VAL A 1 83 ? 0.879 8.475 2.417 1.00 93.31 83 VAL A N 1
ATOM 658 C CA . VAL A 1 83 ? 1.053 7.475 3.482 1.00 93.31 83 VAL A CA 1
ATOM 659 C C . VAL A 1 83 ? 1.349 8.087 4.859 1.00 93.31 83 VAL A C 1
ATOM 661 O O . VAL A 1 83 ? 0.624 7.754 5.795 1.00 93.31 83 VAL A O 1
ATOM 664 N N . PRO A 1 84 ? 2.313 9.013 5.034 1.00 93.06 84 PRO A N 1
ATOM 665 C CA . PRO A 1 84 ? 2.575 9.612 6.344 1.00 93.06 84 PRO A CA 1
ATOM 666 C C . PRO A 1 84 ? 1.368 10.366 6.919 1.00 93.06 84 PRO A C 1
ATOM 668 O O . PRO A 1 84 ? 1.176 10.411 8.134 1.00 93.06 84 PRO A O 1
ATOM 671 N N . LEU A 1 85 ? 0.528 10.954 6.061 1.00 93.25 85 LEU A N 1
ATOM 672 C CA . LEU A 1 85 ? -0.701 11.628 6.484 1.00 93.25 85 LEU A CA 1
ATOM 673 C C . LEU A 1 85 ? -1.756 10.617 6.937 1.00 93.25 85 LEU A C 1
ATOM 675 O O . LEU A 1 85 ? -2.433 10.853 7.938 1.00 93.25 85 LEU A O 1
ATOM 679 N N . LEU A 1 86 ? -1.866 9.485 6.241 1.00 91.56 86 LEU A N 1
ATOM 680 C CA . LEU A 1 86 ? -2.750 8.388 6.629 1.00 91.56 86 LEU A CA 1
ATOM 681 C C . LEU A 1 86 ? -2.285 7.730 7.935 1.00 91.56 86 LEU A C 1
ATOM 683 O O . LEU A 1 86 ? -3.102 7.468 8.815 1.00 91.56 86 LEU A O 1
ATOM 687 N N . GLU A 1 87 ? -0.981 7.526 8.129 1.00 92.31 87 GLU A N 1
ATOM 688 C CA . GLU A 1 87 ? -0.433 6.958 9.371 1.00 92.31 87 GLU A CA 1
ATOM 689 C C . GLU A 1 87 ? -0.770 7.815 10.592 1.00 92.31 87 GLU A C 1
ATOM 691 O O . GLU A 1 87 ? -1.120 7.281 11.645 1.00 92.31 87 GLU A O 1
ATOM 696 N N . ARG A 1 88 ? -0.764 9.146 10.443 1.00 91.19 88 ARG A N 1
ATOM 697 C CA . ARG A 1 88 ? -1.213 10.075 11.496 1.00 91.19 88 ARG A CA 1
ATOM 698 C C . ARG A 1 88 ? -2.697 9.929 11.835 1.00 91.19 88 ARG A C 1
ATOM 700 O O . ARG A 1 88 ? -3.090 10.268 12.945 1.00 91.19 88 ARG A O 1
ATOM 707 N N . ARG A 1 89 ? -3.505 9.419 10.906 1.00 87.56 89 ARG A N 1
ATOM 708 C CA . ARG A 1 89 ? -4.932 9.108 11.095 1.00 87.56 89 ARG A CA 1
ATOM 709 C C . ARG A 1 89 ? -5.175 7.676 11.586 1.00 87.56 89 ARG A C 1
ATOM 711 O O . ARG A 1 89 ? -6.320 7.277 11.771 1.00 87.56 89 ARG A O 1
ATOM 718 N N . GLY A 1 90 ? -4.117 6.896 11.820 1.00 89.50 90 GLY A N 1
ATOM 719 C CA . GLY A 1 90 ? -4.216 5.512 12.288 1.00 89.50 90 GLY A CA 1
ATOM 720 C C . GLY A 1 90 ? -4.186 4.461 11.177 1.00 89.50 90 GLY A C 1
ATOM 721 O O . GLY A 1 90 ? -4.691 3.357 11.380 1.00 89.50 90 GLY A O 1
ATOM 722 N N . PHE A 1 91 ? -3.615 4.787 10.016 1.00 92.50 91 PHE A N 1
ATOM 723 C CA . PHE A 1 91 ? -3.301 3.804 8.978 1.00 92.50 91 PHE A CA 1
ATOM 724 C C . PHE A 1 91 ? -2.221 2.817 9.461 1.00 92.50 91 PHE A C 1
ATOM 726 O O . PHE A 1 91 ? -1.278 3.238 10.142 1.00 92.50 91 PHE A O 1
ATOM 733 N N . PRO A 1 92 ? -2.330 1.513 9.139 1.00 92.06 92 PRO A N 1
ATOM 734 C CA . PRO A 1 92 ? -1.387 0.495 9.602 1.00 92.06 92 PRO A CA 1
ATOM 735 C C . PRO A 1 92 ? 0.025 0.771 9.090 1.00 92.06 92 PRO A C 1
ATOM 737 O O . PRO A 1 92 ? 0.215 0.936 7.888 1.00 92.06 92 PRO A O 1
ATOM 740 N N . LYS A 1 93 ? 1.009 0.790 9.998 1.00 91.81 93 LYS A N 1
ATOM 741 C CA . LYS A 1 93 ? 2.440 0.968 9.693 1.00 91.81 93 LYS A CA 1
ATOM 742 C C . LYS A 1 93 ? 3.039 -0.269 9.016 1.00 91.81 93 LYS A C 1
ATOM 744 O O . LYS A 1 93 ? 2.436 -1.340 9.009 1.00 91.81 93 LYS A O 1
ATOM 749 N N . ILE A 1 94 ? 4.236 -0.106 8.454 1.00 92.50 94 ILE A N 1
ATOM 750 C CA . ILE A 1 94 ? 5.036 -1.224 7.939 1.00 92.50 94 ILE A CA 1
ATOM 751 C C . ILE A 1 94 ? 5.449 -2.118 9.109 1.00 92.50 94 ILE A C 1
ATOM 753 O O . ILE A 1 94 ? 5.973 -1.628 10.112 1.00 92.50 94 ILE A O 1
ATOM 757 N N . ASP A 1 95 ? 5.216 -3.419 8.967 1.00 90.88 95 ASP A N 1
ATOM 758 C CA . ASP A 1 95 ? 5.674 -4.418 9.921 1.00 90.88 95 ASP A CA 1
ATOM 759 C C . ASP A 1 95 ? 7.165 -4.718 9.697 1.00 90.88 95 ASP A C 1
ATOM 761 O O . ASP A 1 95 ? 7.585 -5.038 8.583 1.00 90.88 95 ASP A O 1
ATOM 765 N N . GLY A 1 96 ? 7.977 -4.597 10.749 1.00 89.19 96 GLY A N 1
ATOM 766 C CA . GLY A 1 96 ? 9.428 -4.786 10.664 1.00 89.19 96 GLY A CA 1
ATOM 767 C C . GLY A 1 96 ? 9.876 -6.244 10.518 1.00 89.19 96 GLY A C 1
ATOM 768 O O . GLY A 1 96 ? 10.997 -6.477 10.073 1.00 89.19 96 GLY A O 1
ATOM 769 N N . LEU A 1 97 ? 9.028 -7.214 10.873 1.00 91.06 97 LEU A N 1
ATOM 770 C CA . LEU A 1 97 ? 9.317 -8.645 10.731 1.00 91.06 97 LEU A CA 1
ATOM 771 C C . LEU A 1 97 ? 8.906 -9.151 9.348 1.00 91.06 97 LEU A C 1
ATOM 773 O O . LEU A 1 97 ? 9.643 -9.902 8.716 1.00 91.06 97 LEU A O 1
ATOM 777 N N . MET A 1 98 ? 7.737 -8.720 8.878 1.00 89.62 98 MET A N 1
ATOM 778 C CA . MET A 1 98 ? 7.157 -9.170 7.612 1.00 89.62 98 MET A CA 1
ATOM 779 C C . MET A 1 98 ? 7.565 -8.292 6.422 1.00 89.62 98 MET A C 1
ATOM 781 O O . MET A 1 98 ? 7.357 -8.683 5.276 1.00 89.62 98 MET A O 1
ATOM 785 N N . GLY A 1 99 ? 8.131 -7.105 6.669 1.00 87.25 99 GLY A N 1
ATOM 786 C CA . GLY A 1 99 ? 8.608 -6.190 5.626 1.00 87.25 99 GLY A CA 1
ATOM 787 C C . GLY A 1 99 ? 7.498 -5.578 4.764 1.00 87.25 99 GLY A C 1
ATOM 788 O O . GLY A 1 99 ? 7.775 -5.043 3.692 1.00 87.25 99 GLY A O 1
ATOM 789 N N . GLY A 1 100 ? 6.243 -5.655 5.212 1.00 92.56 100 GLY A N 1
ATOM 790 C CA . GLY A 1 100 ? 5.065 -5.214 4.470 1.00 92.56 100 GLY A CA 1
ATOM 791 C C . GLY A 1 100 ? 3.976 -4.675 5.390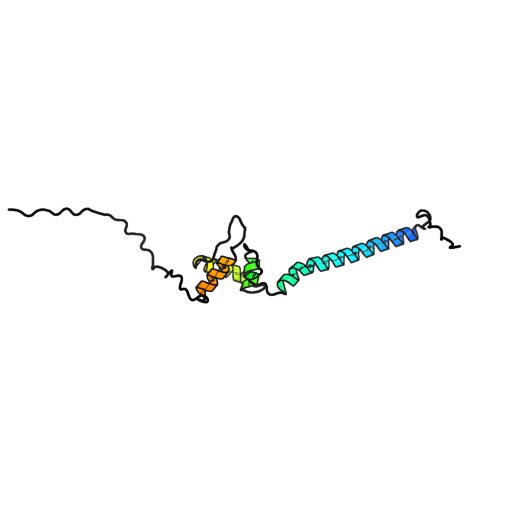 1.00 92.56 100 GLY A C 1
ATOM 792 O O . GLY A 1 100 ? 4.061 -4.781 6.615 1.00 92.56 100 GLY A O 1
ATOM 793 N N . ARG A 1 101 ? 2.941 -4.075 4.802 1.00 94.38 101 ARG A N 1
ATOM 794 C CA . ARG A 1 101 ? 1.758 -3.632 5.552 1.00 94.38 101 ARG A CA 1
ATOM 795 C C . ARG A 1 101 ? 0.704 -4.730 5.526 1.00 94.38 101 ARG A C 1
ATOM 797 O O . ARG A 1 101 ? 0.520 -5.400 4.513 1.00 94.38 101 ARG A O 1
ATOM 804 N N . TYR A 1 102 ? 0.003 -4.887 6.643 1.00 94.81 102 TYR A N 1
ATOM 805 C CA . TYR A 1 102 ? -1.066 -5.869 6.769 1.00 94.81 102 TYR A CA 1
ATOM 806 C C . TYR A 1 102 ? -2.290 -5.445 5.942 1.00 94.81 102 TYR A C 1
ATOM 808 O O . TYR A 1 102 ? -3.013 -4.511 6.305 1.00 94.81 102 TYR A O 1
ATOM 816 N N . THR A 1 103 ? -2.522 -6.130 4.825 1.00 94.44 103 THR A N 1
ATOM 817 C CA . THR A 1 103 ? -3.525 -5.767 3.810 1.00 94.44 103 THR A CA 1
ATOM 818 C C . THR A 1 103 ? -4.960 -5.715 4.357 1.00 94.44 103 THR A C 1
ATOM 820 O O . THR A 1 103 ? -5.668 -4.746 4.071 1.00 94.44 103 THR A O 1
ATOM 823 N N . PRO A 1 104 ? -5.412 -6.653 5.216 1.00 93.44 104 PRO A N 1
ATOM 824 C CA . PRO A 1 104 ? -6.759 -6.571 5.781 1.00 93.44 104 PRO A CA 1
ATOM 825 C C . PRO A 1 104 ? -6.979 -5.334 6.664 1.00 93.44 104 PRO A C 1
ATOM 827 O O . PRO A 1 104 ? -8.077 -4.782 6.675 1.00 93.44 104 PRO A O 1
ATOM 830 N N . ALA A 1 105 ? -5.947 -4.843 7.364 1.00 92.12 105 ALA A N 1
ATOM 831 C CA . ALA A 1 105 ? -6.061 -3.595 8.127 1.00 92.12 105 ALA A CA 1
ATOM 832 C C . ALA A 1 105 ? -6.137 -2.361 7.222 1.00 92.12 105 ALA A C 1
ATOM 834 O O . ALA A 1 105 ? -6.805 -1.393 7.578 1.00 92.12 105 ALA A O 1
ATOM 835 N N . VAL A 1 106 ? -5.482 -2.390 6.057 1.00 92.62 106 VAL A N 1
ATOM 836 C CA . VAL A 1 106 ? -5.592 -1.323 5.051 1.00 92.62 106 VAL A CA 1
ATOM 837 C C . VAL A 1 106 ? -7.034 -1.221 4.556 1.00 92.62 106 VAL A C 1
ATOM 839 O O . VAL A 1 106 ? -7.593 -0.127 4.544 1.00 92.62 106 VAL A O 1
ATOM 842 N N . ARG A 1 107 ? -7.660 -2.358 4.226 1.00 91.88 107 ARG A N 1
ATOM 843 C CA . ARG A 1 107 ? -9.078 -2.418 3.836 1.00 91.88 107 ARG A CA 1
ATOM 844 C C . ARG A 1 107 ? -9.984 -1.883 4.949 1.00 91.88 107 ARG A C 1
ATOM 846 O O . ARG A 1 107 ? -10.714 -0.924 4.731 1.00 91.88 107 ARG A O 1
ATOM 853 N N . ALA A 1 108 ? -9.838 -2.413 6.165 1.00 90.75 108 ALA A N 1
ATOM 854 C CA . ALA A 1 108 ? -10.641 -2.001 7.316 1.00 90.75 108 ALA A CA 1
ATOM 855 C C . ALA A 1 108 ? -10.495 -0.507 7.665 1.00 90.75 108 ALA A C 1
ATOM 857 O O . ALA A 1 108 ? -11.447 0.116 8.133 1.00 90.75 108 ALA A O 1
ATOM 858 N N . PHE A 1 109 ? -9.315 0.083 7.443 1.00 91.62 109 PHE A N 1
ATOM 859 C CA . PHE A 1 109 ? -9.104 1.519 7.620 1.00 91.62 109 PHE A CA 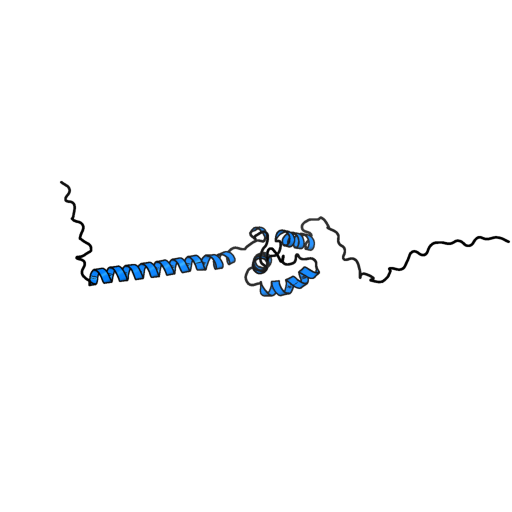1
ATOM 860 C C . PHE A 1 109 ? -9.984 2.332 6.666 1.00 91.62 109 PHE A C 1
ATOM 862 O O . PHE A 1 109 ? -10.687 3.234 7.117 1.00 91.62 109 PHE A O 1
ATOM 869 N N . PHE A 1 110 ? -9.981 2.003 5.372 1.00 90.56 110 PHE A N 1
ATOM 870 C CA . PHE A 1 110 ? -10.792 2.722 4.389 1.00 90.56 110 PHE A CA 1
ATOM 871 C C . PHE A 1 110 ? -12.285 2.449 4.558 1.00 90.56 110 PHE A C 1
ATOM 873 O O . PHE A 1 110 ? -13.077 3.384 4.467 1.00 90.56 110 PHE A O 1
ATOM 880 N N . ASP A 1 111 ? -12.671 1.220 4.895 1.00 89.31 111 ASP A N 1
ATOM 881 C CA . ASP A 1 111 ? -14.070 0.890 5.182 1.00 89.31 111 ASP A CA 1
ATOM 882 C C . ASP A 1 111 ? -14.618 1.724 6.353 1.00 89.31 111 ASP A C 1
ATOM 884 O O . ASP A 1 111 ? -15.772 2.160 6.319 1.00 89.31 111 ASP A O 1
ATOM 888 N N . ARG A 1 112 ? -13.775 1.994 7.364 1.00 87.31 112 ARG A N 1
ATOM 889 C CA . ARG A 1 112 ? -14.097 2.877 8.493 1.00 87.31 112 ARG A CA 1
ATOM 890 C C . ARG A 1 112 ? -14.144 4.350 8.090 1.00 87.31 112 ARG A C 1
ATOM 892 O O . ARG A 1 112 ? -15.076 5.037 8.494 1.00 87.31 112 ARG A O 1
ATOM 899 N N . GLU A 1 113 ? -13.165 4.838 7.327 1.00 86.75 113 GLU A N 1
ATOM 900 C CA . GLU A 1 113 ? -13.117 6.244 6.884 1.00 86.75 113 GLU A CA 1
ATOM 901 C C . GLU A 1 113 ? -14.303 6.606 5.975 1.00 86.75 113 GLU A C 1
ATOM 903 O O . GLU A 1 113 ? -14.840 7.707 6.080 1.00 86.75 113 GLU A O 1
ATOM 908 N N . TYR A 1 114 ? -14.732 5.686 5.105 1.00 85.44 114 TYR A N 1
ATOM 909 C CA . TYR A 1 114 ? -15.830 5.910 4.158 1.00 85.44 114 TYR A CA 1
ATOM 910 C C . TYR A 1 114 ? -17.195 5.405 4.648 1.00 85.44 114 TYR A C 1
ATOM 912 O O . TYR A 1 114 ? -18.189 5.555 3.941 1.00 85.44 114 TYR A O 1
ATOM 920 N N . GLY A 1 115 ? -17.269 4.826 5.851 1.00 74.62 115 GLY A N 1
ATOM 921 C CA . GLY A 1 115 ? -18.531 4.433 6.485 1.00 74.62 115 GLY A CA 1
ATOM 922 C C . GLY A 1 115 ? -19.312 3.337 5.749 1.00 74.62 115 GLY A C 1
ATOM 923 O O . GLY A 1 115 ? -20.529 3.254 5.904 1.00 74.62 115 GLY A O 1
ATOM 924 N N . ILE A 1 116 ? -18.638 2.499 4.951 1.00 68.56 116 ILE A N 1
ATOM 925 C CA . ILE A 1 116 ? -19.279 1.455 4.124 1.00 68.56 116 ILE A CA 1
ATOM 926 C C . ILE A 1 116 ? -19.851 0.329 4.998 1.00 68.56 116 ILE A C 1
ATOM 928 O O . ILE A 1 116 ? -20.871 -0.280 4.672 1.00 68.56 116 ILE A O 1
ATOM 932 N N . HIS A 1 117 ? -19.251 0.095 6.163 1.00 56.72 117 HIS A N 1
ATOM 933 C CA . HIS A 1 117 ? -19.835 -0.735 7.204 1.00 56.72 117 HIS A CA 1
ATOM 934 C C . HIS A 1 117 ? -20.396 0.188 8.281 1.00 56.72 117 HIS A C 1
ATOM 936 O O . HIS A 1 117 ? -19.635 0.764 9.051 1.00 56.72 117 HIS A O 1
ATOM 942 N N . GLY A 1 118 ? -21.724 0.339 8.317 1.00 51.38 118 GLY A N 1
ATOM 943 C CA . GLY A 1 118 ? -22.491 1.214 9.217 1.00 51.38 118 GLY A CA 1
ATOM 944 C C . GLY A 1 118 ? -22.379 0.917 10.720 1.00 51.38 118 GLY A C 1
ATOM 945 O O . GLY A 1 118 ? -23.333 1.127 11.461 1.00 51.38 118 GLY A O 1
ATOM 946 N N . GLN A 1 119 ? -21.233 0.439 11.192 1.00 50.16 119 GLN A N 1
ATOM 947 C CA . GLN A 1 119 ? -20.844 0.542 12.584 1.00 50.16 119 GLN A CA 1
ATOM 948 C C . GLN A 1 119 ? -19.841 1.678 12.711 1.00 50.16 119 GLN A C 1
ATOM 950 O O . GLN A 1 119 ? -18.666 1.552 12.371 1.00 50.16 119 GLN A O 1
ATOM 955 N N . SER A 1 120 ? -20.324 2.794 13.248 1.00 51.25 120 SER A N 1
ATOM 956 C CA . SER A 1 120 ? -19.484 3.807 13.862 1.00 51.25 120 SER A CA 1
ATOM 957 C C . SER A 1 120 ? -18.625 3.140 14.943 1.00 51.25 120 SER A C 1
ATOM 959 O O . SER A 1 120 ? -19.025 3.051 16.106 1.00 51.25 120 SER A O 1
ATOM 961 N N . SER A 1 121 ? -17.439 2.646 14.593 1.00 52.25 121 SER A N 1
ATOM 962 C CA . SER A 1 121 ? -16.437 2.300 15.592 1.00 52.25 121 SER A CA 1
ATOM 963 C C . SER A 1 121 ? -15.882 3.621 16.109 1.00 52.25 121 SER A C 1
ATOM 965 O O . SER A 1 121 ? -14.922 4.175 15.571 1.00 52.25 121 SER A O 1
ATOM 967 N N . GLY A 1 122 ? -16.587 4.164 17.099 1.00 52.78 122 GLY A N 1
ATOM 968 C CA . GLY A 1 122 ? -16.252 5.390 17.788 1.00 52.78 122 GLY A CA 1
ATOM 969 C C . GLY A 1 122 ? -14.810 5.367 18.274 1.00 52.78 122 GLY A C 1
ATOM 970 O O . GLY A 1 122 ? -14.452 4.666 19.214 1.00 52.78 122 GLY A O 1
ATOM 971 N N . ARG A 1 123 ? -14.002 6.219 17.662 1.00 46.44 123 ARG A N 1
ATOM 972 C CA . ARG A 1 123 ? -13.132 7.120 18.400 1.00 46.44 123 ARG A CA 1
ATOM 973 C C . ARG A 1 123 ? -13.384 8.491 17.808 1.00 46.44 123 ARG A C 1
ATOM 975 O O . ARG A 1 123 ? -12.800 8.856 16.794 1.00 46.44 123 ARG A O 1
ATOM 982 N N . ALA A 1 124 ? -14.303 9.226 18.431 1.00 45.44 124 ALA A N 1
ATOM 983 C CA . ALA A 1 124 ? -14.203 10.671 18.384 1.00 45.44 124 ALA A CA 1
ATOM 984 C C . ALA A 1 124 ? -12.751 11.004 18.751 1.00 45.44 124 ALA A C 1
ATOM 986 O O . ALA A 1 124 ? -12.233 10.469 19.734 1.00 45.44 124 ALA A O 1
ATOM 987 N N . VAL A 1 125 ? -12.078 11.785 17.909 1.00 53.34 125 VAL A N 1
ATOM 988 C CA . VAL A 1 125 ? -10.834 12.450 18.289 1.00 53.34 125 VAL A CA 1
ATOM 989 C C . VAL A 1 125 ? -11.145 13.173 19.594 1.00 53.34 125 VAL A C 1
ATOM 991 O O . VAL A 1 125 ? -11.928 14.123 19.595 1.00 53.34 125 VAL A O 1
ATOM 994 N N . ASP A 1 126 ? -10.630 12.648 20.706 1.00 49.56 126 ASP A N 1
ATOM 995 C CA . ASP A 1 126 ? -10.711 13.344 21.980 1.00 49.56 126 ASP A CA 1
ATOM 996 C C . ASP A 1 126 ? -9.960 14.668 21.816 1.00 49.56 126 ASP A C 1
ATOM 998 O O . ASP A 1 126 ? -8.953 14.747 21.101 1.00 49.56 126 ASP A O 1
ATOM 1002 N N . GLY A 1 127 ? -10.524 15.728 22.389 1.00 63.31 127 GLY A N 1
ATOM 1003 C CA . GLY A 1 127 ? -9.992 17.081 22.282 1.00 63.31 127 GLY A CA 1
ATOM 1004 C C . GLY A 1 127 ? -8.558 17.185 22.822 1.00 63.31 127 GLY A C 1
ATOM 1005 O O . GLY A 1 127 ? -8.025 16.227 23.376 1.00 63.31 127 GLY A O 1
ATOM 1006 N N . PRO A 1 128 ? -7.897 18.348 22.680 1.00 50.41 128 PRO A N 1
ATOM 1007 C CA . PRO A 1 128 ? -6.485 18.498 23.030 1.00 50.41 128 PRO A CA 1
ATOM 1008 C C . PRO A 1 128 ? -6.201 18.030 24.467 1.00 50.41 128 PRO A C 1
ATOM 1010 O O . PRO A 1 128 ? -6.716 18.598 25.434 1.00 50.41 128 PRO A O 1
ATOM 1013 N N . GLU A 1 129 ? -5.371 16.993 24.591 1.00 56.16 129 GLU A N 1
ATOM 1014 C CA . GLU A 1 129 ? -4.989 16.372 25.858 1.00 56.16 129 GLU A CA 1
ATOM 1015 C C . GLU A 1 129 ? -4.326 17.408 26.788 1.00 56.16 129 GLU A C 1
ATOM 1017 O O . GLU A 1 129 ? -3.248 17.942 26.510 1.00 56.16 129 GLU A O 1
ATOM 1022 N N . ARG A 1 130 ? -4.966 17.711 27.929 1.00 56.41 130 ARG A N 1
ATOM 1023 C CA . ARG A 1 130 ? -4.371 18.526 29.002 1.00 56.41 130 ARG A CA 1
ATOM 1024 C C . ARG A 1 130 ? -3.350 17.691 29.787 1.00 56.41 130 ARG A C 1
ATOM 1026 O O . ARG A 1 130 ? -3.693 17.039 30.770 1.00 56.41 130 ARG A O 1
ATOM 1033 N N . PHE A 1 131 ? -2.078 17.775 29.404 1.00 50.31 131 PHE A N 1
ATOM 1034 C CA . PHE A 1 131 ? -0.920 17.161 30.080 1.00 50.31 131 PHE A CA 1
ATOM 1035 C C . PHE A 1 131 ? -0.538 17.823 31.431 1.00 50.31 131 PHE A C 1
ATOM 1037 O O . PHE A 1 131 ? 0.612 18.208 31.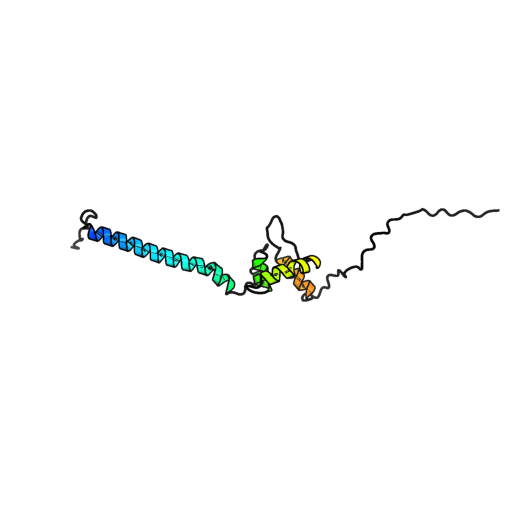626 1.00 50.31 131 PHE A O 1
ATOM 1044 N N . GLY A 1 132 ? -1.464 18.000 32.386 1.00 50.62 132 GLY A N 1
ATOM 1045 C CA . GLY A 1 132 ? -1.132 18.811 33.577 1.00 50.62 132 GLY A CA 1
ATOM 1046 C C . GLY A 1 132 ? -1.804 18.552 34.923 1.00 50.62 132 GLY A C 1
ATOM 1047 O O . GLY A 1 132 ? -1.349 19.132 35.903 1.00 50.62 132 GLY A O 1
ATOM 1048 N N . SER A 1 133 ? -2.836 17.717 35.059 1.00 53.78 133 SER A N 1
ATOM 1049 C CA . SER A 1 133 ? -3.552 17.608 36.345 1.00 53.78 133 SER A CA 1
ATOM 1050 C C . SER A 1 133 ? -3.381 16.252 37.029 1.00 53.78 133 SER A C 1
ATOM 1052 O O . SER A 1 133 ? -4.341 15.508 37.209 1.00 53.78 133 SER A O 1
ATOM 1054 N N . TYR A 1 134 ? -2.155 15.960 37.468 1.00 54.31 134 TYR A N 1
ATOM 1055 C CA . TYR A 1 134 ? -1.890 14.995 38.540 1.00 54.31 134 TYR A CA 1
ATOM 1056 C C . TYR A 1 134 ? -1.462 15.731 39.813 1.00 54.31 134 TYR A C 1
ATOM 1058 O O . TYR A 1 134 ? -0.297 15.735 40.190 1.00 54.31 134 TYR A O 1
ATOM 1066 N N . GLN A 1 135 ? -2.423 16.343 40.498 1.00 59.69 135 GLN A N 1
ATOM 1067 C CA . GLN A 1 135 ? -2.340 16.684 41.921 1.00 59.69 135 GLN A CA 1
ATOM 1068 C C . GLN A 1 135 ? -3.769 16.519 42.442 1.00 59.69 135 GLN A C 1
ATOM 1070 O O . GLN A 1 135 ? -4.687 17.144 41.936 1.00 59.69 135 GLN A O 1
ATOM 1075 N N . GLY A 1 136 ? -4.118 15.615 43.340 1.00 52.88 136 GLY A N 1
ATOM 1076 C CA . GLY A 1 136 ? -3.403 15.039 44.462 1.00 52.88 136 GLY A CA 1
ATOM 1077 C C . GLY A 1 136 ? -4.501 14.892 45.510 1.00 52.88 136 GLY A C 1
ATOM 1078 O O . GLY A 1 136 ? -5.087 15.883 45.933 1.00 52.88 136 GLY A O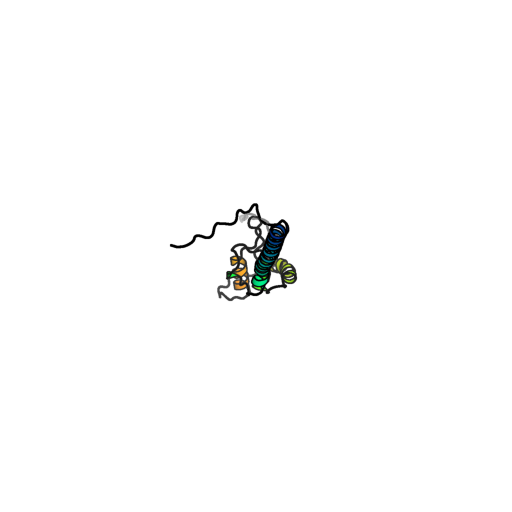 1
ATOM 1079 N N . ARG A 1 137 ? -4.876 13.656 45.853 1.00 59.66 137 ARG A N 1
ATOM 1080 C CA . ARG A 1 137 ? -5.899 13.384 46.871 1.00 59.66 137 ARG A CA 1
ATOM 1081 C C . ARG A 1 137 ? -5.409 13.926 48.213 1.00 59.66 137 ARG A C 1
ATOM 1083 O O . ARG A 1 137 ? -4.653 13.242 48.898 1.00 59.66 137 ARG A O 1
ATOM 1090 N N . THR A 1 138 ? -5.850 15.114 48.614 1.00 57.19 138 THR A N 1
ATOM 1091 C CA . THR A 1 138 ? -5.679 15.580 49.992 1.00 57.19 138 THR A CA 1
ATOM 1092 C C . THR A 1 138 ? -6.968 15.312 50.761 1.00 57.19 138 THR A C 1
ATOM 1094 O O . THR A 1 138 ? -8.088 15.594 50.336 1.00 57.19 138 THR A O 1
ATOM 1097 N N . ARG A 1 139 ? -6.792 14.581 51.858 1.00 58.25 139 ARG A N 1
ATOM 1098 C CA . ARG A 1 139 ? -7.848 13.979 52.665 1.00 58.25 139 ARG A CA 1
ATOM 1099 C C . ARG A 1 139 ? -8.661 15.062 53.374 1.00 58.25 139 ARG A C 1
ATOM 1101 O O . ARG A 1 139 ? -8.092 15.940 54.016 1.00 58.25 139 ARG A O 1
ATOM 1108 N N . LYS A 1 140 ? -9.991 14.921 53.336 1.00 56.81 140 LYS A N 1
ATOM 1109 C CA . LYS A 1 140 ? -10.928 15.605 54.238 1.00 56.81 140 LYS A CA 1
ATOM 1110 C C . LYS A 1 140 ? -10.459 15.445 55.689 1.00 56.81 140 LYS A C 1
ATOM 1112 O O . LYS A 1 140 ? -10.437 14.328 56.202 1.00 56.81 140 LYS A O 1
ATOM 1117 N N . ARG A 1 141 ? -10.182 16.554 56.370 1.00 58.69 141 ARG A N 1
ATOM 1118 C CA . ARG A 1 141 ? -10.285 16.641 57.831 1.00 58.69 141 ARG A CA 1
ATOM 1119 C C . ARG A 1 141 ? -11.299 17.734 58.141 1.00 58.69 141 ARG A C 1
ATOM 1121 O O . ARG A 1 141 ? -11.080 18.888 57.796 1.00 58.69 141 ARG A O 1
ATOM 1128 N N . LYS A 1 142 ? -12.432 17.339 58.725 1.00 62.69 142 LYS A N 1
ATOM 1129 C CA . LYS A 1 142 ? -13.367 18.269 59.364 1.00 62.69 142 LYS A CA 1
ATOM 1130 C C . LYS A 1 142 ? -12.695 18.786 60.643 1.00 62.69 142 LYS A C 1
ATOM 1132 O O . LYS A 1 142 ? -12.213 17.944 61.402 1.00 62.69 142 LYS A O 1
ATOM 1137 N N . PRO A 1 143 ? -12.654 20.095 60.914 1.00 63.22 143 PRO A N 1
ATOM 1138 C CA . PRO A 1 143 ? -12.493 20.568 62.277 1.00 63.22 143 PRO A CA 1
ATOM 1139 C C . PRO A 1 143 ? -13.860 20.572 62.977 1.00 63.22 143 PRO A C 1
ATOM 1141 O O . PRO A 1 143 ? -14.857 21.022 62.412 1.00 63.22 143 PRO A O 1
ATOM 1144 N N . ASN A 1 144 ? -13.887 19.992 64.176 1.00 53.59 144 ASN A N 1
ATOM 1145 C CA . ASN A 1 144 ? -15.039 19.949 65.070 1.00 53.59 144 ASN A CA 1
ATOM 1146 C C . ASN A 1 144 ? -15.370 21.354 65.591 1.00 53.59 144 ASN A C 1
ATOM 1148 O O . ASN A 1 144 ? -14.471 22.124 65.920 1.00 53.59 144 ASN A O 1
ATOM 1152 N N . THR A 1 145 ? -16.663 21.639 65.689 1.00 61.75 145 THR A N 1
ATOM 1153 C CA . THR A 1 145 ? -17.259 22.663 66.552 1.00 61.75 145 THR A CA 1
ATOM 1154 C C . THR A 1 145 ? -17.214 22.186 68.004 1.00 61.75 145 THR A C 1
ATOM 1156 O O . THR A 1 145 ? -17.617 21.046 68.221 1.00 61.75 145 THR A O 1
ATOM 1159 N N . ASP A 1 146 ? -16.776 23.016 68.957 1.00 49.34 146 ASP A N 1
ATOM 1160 C CA . ASP A 1 146 ? -17.491 23.255 70.227 1.00 49.34 146 ASP A CA 1
ATOM 1161 C C . ASP A 1 146 ? -16.817 24.340 71.099 1.00 49.34 146 ASP A C 1
ATOM 1163 O O . ASP A 1 146 ? -15.589 24.423 71.125 1.00 49.34 146 ASP A O 1
ATOM 1167 N N . THR A 1 147 ? -17.680 25.059 71.832 1.00 49.78 147 THR A N 1
ATOM 1168 C CA . THR A 1 147 ? -17.482 25.951 73.000 1.00 49.78 147 THR A CA 1
ATOM 1169 C C . THR A 1 147 ? -16.869 27.340 72.800 1.00 49.78 147 THR A C 1
ATOM 1171 O O . THR A 1 147 ? -15.641 27.469 72.610 1.00 49.78 147 THR A O 1
#

pLDDT: mean 72.64, std 17.0, range [42.97, 94.81]

Sequence (147 aa):
MISKTPATDPSDRSPEEQEALDKSIRNSTSREQAKQRRLNGDTIKDRHRRQVTLEDLPLFASEMDISVALMGPGRYTEWRGIVPLLERRGFPKIDGLMGGRYTPAVRAFFDREYGIHGQSSGRAVDGPERFGSYQGRTRKRKPNTDT